Protein AF-A0A9D6M276-F1 (afdb_monomer)

pLDDT: mean 95.75, std 3.29, range [82.56, 98.62]

Foldseek 3Di:
DDDDPQADQFDWDWDDPQAPDIDTDRVLRCVRHRHHLDLVNQLSSLVVCLVPDDGDADPVDGNNRSSVVSSVVSSVVSVVVD

Sequence (82 aa):
ADFRAGRVNELRVAVGAAVATPQRFSDIENIARGEKLSDALIQKIAEKYAARIEPLDDKLESAWYRREIVRVLVKRALHAAA

Secondary structure (DSSP, 8-state):
-EEETTEEEE----B-SSSSS-B--HHHHGGGTTS---HHHHHHHHHHHHHH------SSS-HHHHHHHHHHHHHHHHHHH-

Radius of gyration: 13.08 Å; Cα contacts (8 Å, |Δi|>4): 112; chains: 1; bounding box: 35×21×32 Å

Mean predicted aligned error: 2.62 Å

Nearest PDB structures (foldseek):
  1ffv-assembly1_F  TM=9.105E-01  e=5.281E-04  Hydrogenophaga pseudoflava
  7dqx-assembly1_B  TM=9.040E-01  e=1.072E-03  Paenarthrobacter nicotinovorans
  1ffu-assembly1_F  TM=9.076E-01  e=1.683E-03  Hydrogenophaga pseudoflava
  1zxi-assembly1_F  TM=8.812E-01  e=2.477E-03  Afipia carboxidovorans OM5
  1n60-assembly1_C  TM=8.819E-01  e=2.818E-03  Afipia carboxidovorans OM5

Structure (mmCIF, N/CA/C/O backbone):
data_AF-A0A9D6M276-F1
#
_entry.id   AF-A0A9D6M276-F1
#
loop_
_atom_site.group_PDB
_atom_site.id
_atom_site.type_symbol
_atom_site.label_atom_id
_atom_site.label_alt_id
_atom_site.label_comp_id
_atom_site.label_asym_id
_atom_site.label_entity_id
_atom_site.label_seq_id
_atom_site.pdbx_PDB_ins_code
_atom_site.Cartn_x
_atom_site.Cartn_y
_atom_site.Cartn_z
_atom_site.occupancy
_atom_site.B_iso_or_equiv
_atom_site.auth_seq_id
_atom_site.auth_comp_id
_atom_site.auth_asym_id
_atom_site.auth_atom_id
_atom_site.pdbx_PDB_model_num
ATOM 1 N N . ALA A 1 1 ? -10.149 3.466 1.632 1.00 83.31 1 ALA A N 1
ATOM 2 C CA . ALA A 1 1 ? -10.389 2.460 2.683 1.00 83.31 1 ALA A CA 1
ATOM 3 C C . ALA A 1 1 ? -11.769 2.719 3.273 1.00 83.31 1 ALA A C 1
ATOM 5 O O . ALA A 1 1 ? -12.230 3.850 3.184 1.00 83.31 1 ALA A O 1
ATOM 6 N N . ASP A 1 2 ? -12.428 1.692 3.798 1.00 93.94 2 ASP A N 1
ATOM 7 C CA . ASP A 1 2 ? -13.681 1.814 4.545 1.00 93.94 2 ASP A CA 1
ATOM 8 C C . ASP A 1 2 ? -13.397 1.645 6.039 1.00 93.94 2 ASP A C 1
ATOM 10 O O . ASP A 1 2 ? -12.689 0.712 6.437 1.00 93.94 2 ASP A O 1
ATOM 14 N N . PHE A 1 3 ? -13.959 2.529 6.860 1.00 94.25 3 PHE A N 1
ATOM 15 C CA . PHE A 1 3 ? -13.736 2.570 8.302 1.00 94.25 3 PHE A CA 1
ATOM 16 C C . PHE A 1 3 ? -15.059 2.529 9.059 1.00 94.25 3 PHE A C 1
ATOM 18 O O . PHE A 1 3 ? -16.003 3.248 8.742 1.00 94.25 3 PHE A O 1
ATOM 25 N N . ARG A 1 4 ? -15.111 1.727 10.124 1.00 93.88 4 ARG A N 1
ATOM 26 C CA . ARG A 1 4 ? -16.249 1.645 11.045 1.00 93.88 4 ARG A CA 1
ATOM 27 C C . ARG A 1 4 ? -15.759 1.781 12.476 1.00 93.88 4 ARG A C 1
ATOM 29 O O . ARG A 1 4 ? -14.869 1.049 12.898 1.00 93.88 4 ARG A O 1
ATOM 36 N N . ALA A 1 5 ? -16.331 2.732 13.216 1.00 92.75 5 ALA A N 1
ATOM 37 C CA . ALA A 1 5 ? -15.950 3.031 14.601 1.00 92.75 5 ALA A CA 1
ATOM 38 C C . ALA A 1 5 ? -14.424 3.221 14.793 1.00 92.75 5 ALA A C 1
ATOM 40 O O . ALA A 1 5 ? -13.834 2.729 15.755 1.00 92.75 5 ALA A O 1
ATOM 41 N N . GLY A 1 6 ? -13.772 3.898 13.839 1.00 91.75 6 GLY A N 1
ATOM 42 C CA . GLY A 1 6 ? -12.326 4.155 13.862 1.00 91.75 6 GLY A CA 1
ATOM 43 C C . GLY A 1 6 ? -11.444 2.927 13.604 1.00 91.75 6 GLY A C 1
ATOM 44 O O . GLY A 1 6 ? -10.246 2.976 13.871 1.00 91.75 6 GLY A O 1
ATOM 45 N N . ARG A 1 7 ? -12.017 1.821 13.120 1.00 95.94 7 ARG A N 1
ATOM 46 C CA . ARG A 1 7 ? -11.308 0.600 12.714 1.00 95.94 7 ARG A CA 1
ATOM 47 C C . ARG A 1 7 ? -11.514 0.349 11.229 1.00 95.94 7 ARG A C 1
ATOM 49 O O . ARG A 1 7 ? -12.549 0.713 10.676 1.00 95.94 7 ARG A O 1
ATOM 56 N N . VAL A 1 8 ? -10.553 -0.292 10.583 1.00 97.31 8 VAL A N 1
ATOM 57 C CA . VAL A 1 8 ? -10.639 -0.627 9.159 1.00 97.31 8 VAL A CA 1
ATOM 58 C C . VAL A 1 8 ? -11.661 -1.745 8.960 1.00 97.31 8 VAL A C 1
ATOM 60 O O . VAL A 1 8 ? -11.480 -2.857 9.453 1.00 97.31 8 VAL A O 1
ATOM 63 N N . ASN A 1 9 ? -12.725 -1.471 8.211 1.00 97.19 9 ASN A N 1
ATOM 64 C CA . ASN A 1 9 ? -13.644 -2.502 7.733 1.00 97.19 9 ASN A CA 1
ATOM 65 C C . ASN A 1 9 ? -13.111 -3.136 6.441 1.00 97.19 9 ASN A C 1
ATOM 67 O O . ASN A 1 9 ? -13.084 -4.359 6.307 1.00 97.19 9 ASN A O 1
ATOM 71 N N . GLU A 1 10 ? -12.608 -2.309 5.522 1.00 96.88 10 GLU A N 1
ATOM 72 C CA . GLU A 1 10 ? -12.002 -2.772 4.277 1.00 96.88 10 GLU A CA 1
ATOM 73 C C . GLU A 1 10 ? -10.824 -1.886 3.853 1.00 96.88 10 GLU A C 1
ATOM 75 O O . GLU A 1 10 ? -10.916 -0.658 3.813 1.00 96.88 10 GLU A O 1
ATOM 80 N N . LEU A 1 11 ? -9.711 -2.515 3.475 1.00 97.62 11 LEU A N 1
ATOM 81 C CA . LEU A 1 11 ? -8.551 -1.846 2.897 1.00 97.62 11 LEU A CA 1
ATOM 82 C C . LEU A 1 11 ? -8.293 -2.396 1.495 1.00 97.62 11 LEU A C 1
ATOM 84 O O . LEU A 1 11 ? -8.336 -3.604 1.284 1.00 97.62 11 LEU A O 1
ATOM 88 N N . ARG A 1 12 ? -8.015 -1.502 0.544 1.00 97.88 12 ARG A N 1
ATOM 89 C CA . ARG A 1 12 ? -7.591 -1.851 -0.814 1.00 97.88 12 ARG A CA 1
ATOM 90 C C . ARG A 1 12 ? -6.401 -0.981 -1.188 1.00 97.88 12 ARG A C 1
ATOM 92 O O . ARG A 1 12 ? -6.501 0.241 -1.091 1.00 97.88 12 ARG A O 1
ATOM 99 N N . VAL A 1 13 ? -5.302 -1.601 -1.594 1.00 97.69 13 VAL A N 1
ATOM 100 C CA . VAL A 1 13 ? -4.070 -0.933 -2.017 1.00 97.69 13 VAL A CA 1
ATOM 101 C C . VAL A 1 13 ? -3.670 -1.519 -3.364 1.00 97.69 13 VAL A C 1
ATOM 103 O O . VAL A 1 13 ? -3.488 -2.723 -3.509 1.00 97.69 13 VAL A O 1
ATOM 106 N N . ALA A 1 14 ? -3.548 -0.661 -4.368 1.00 96.94 14 ALA A N 1
ATOM 107 C CA . ALA A 1 14 ? -3.092 -1.047 -5.695 1.00 96.94 14 ALA A CA 1
ATOM 108 C C . ALA A 1 14 ? -1.802 -0.298 -6.014 1.00 96.94 14 AL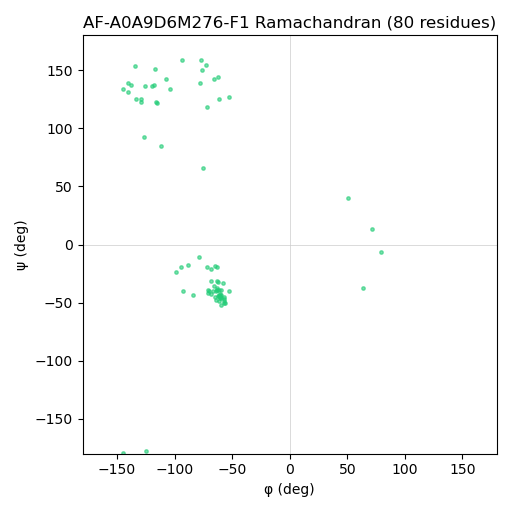A A C 1
ATOM 110 O O . ALA A 1 14 ? -1.695 0.901 -5.751 1.00 96.94 14 ALA A O 1
ATOM 111 N N . VAL A 1 15 ? -0.834 -1.004 -6.590 1.00 97.19 15 VAL A N 1
ATOM 112 C CA . VAL A 1 15 ? 0.426 -0.424 -7.054 1.00 97.19 15 VAL A CA 1
ATOM 113 C C . VAL A 1 15 ? 0.500 -0.585 -8.566 1.00 97.19 15 VAL A C 1
ATOM 115 O O . VAL A 1 15 ? 0.425 -1.699 -9.078 1.00 97.19 15 VAL A O 1
ATOM 118 N N . GLY A 1 16 ? 0.644 0.534 -9.274 1.00 94.31 16 GLY A N 1
ATOM 119 C CA . GLY A 1 16 ? 0.879 0.595 -10.718 1.00 94.31 16 GLY A CA 1
ATOM 120 C C . GLY A 1 16 ? 2.139 1.401 -11.039 1.00 94.31 16 GLY A C 1
ATOM 121 O O . GLY A 1 16 ? 2.822 1.859 -10.125 1.00 94.31 16 GLY A O 1
ATOM 122 N N . ALA A 1 17 ? 2.434 1.571 -12.332 1.00 91.25 17 ALA A N 1
ATOM 123 C CA . ALA A 1 17 ? 3.596 2.281 -12.897 1.00 91.25 17 ALA A CA 1
ATOM 124 C C . ALA A 1 17 ? 4.982 1.675 -12.586 1.00 91.25 17 ALA A C 1
ATOM 126 O O . ALA A 1 17 ? 5.830 1.630 -13.466 1.00 91.25 17 ALA A O 1
ATOM 127 N N . ALA A 1 18 ? 5.204 1.146 -11.382 1.00 90.75 18 ALA A N 1
ATOM 128 C CA . ALA A 1 18 ? 6.435 0.447 -11.004 1.00 90.75 18 ALA A CA 1
ATOM 129 C C . ALA A 1 18 ? 6.501 -1.008 -11.514 1.00 90.75 18 ALA A C 1
ATOM 131 O O . ALA A 1 18 ? 7.540 -1.654 -11.407 1.00 90.75 18 ALA A O 1
ATOM 132 N N . VAL A 1 19 ? 5.387 -1.532 -12.028 1.00 91.94 19 VAL A N 1
ATOM 133 C CA . VAL A 1 19 ? 5.149 -2.943 -12.367 1.00 91.94 19 VAL A CA 1
ATOM 134 C C . VAL A 1 19 ? 4.499 -3.061 -13.746 1.00 91.94 19 VAL A C 1
ATOM 136 O O . VAL A 1 19 ? 3.773 -2.157 -14.158 1.00 91.94 19 VAL A O 1
ATOM 139 N N . ALA A 1 20 ? 4.703 -4.191 -14.434 1.00 91.56 20 ALA A N 1
ATOM 140 C CA . ALA A 1 20 ? 4.125 -4.447 -15.763 1.00 91.56 20 ALA A CA 1
ATOM 141 C C . ALA A 1 20 ? 2.586 -4.483 -15.765 1.00 91.56 20 ALA A C 1
ATOM 143 O O . ALA A 1 20 ? 1.936 -4.126 -16.744 1.00 91.56 20 ALA A O 1
ATOM 144 N N . THR A 1 21 ? 1.988 -4.939 -14.666 1.00 93.62 21 THR A N 1
ATOM 145 C CA . THR A 1 21 ? 0.537 -5.024 -14.470 1.00 93.62 21 THR A CA 1
ATOM 146 C C . THR A 1 21 ? 0.221 -4.555 -13.057 1.00 93.62 21 THR A C 1
ATOM 148 O O . THR A 1 21 ? 0.956 -4.948 -12.151 1.00 93.62 21 THR A O 1
ATOM 151 N N . PRO A 1 22 ? -0.830 -3.739 -12.830 1.00 96.12 22 PRO A N 1
ATOM 152 C CA . PRO A 1 22 ? -1.183 -3.290 -11.489 1.00 96.12 22 PRO A CA 1
ATOM 153 C C . PRO A 1 22 ? -1.336 -4.462 -10.515 1.00 96.12 22 PRO A C 1
ATOM 155 O O . PRO A 1 22 ? -2.082 -5.404 -10.781 1.00 96.12 22 PRO A O 1
ATOM 158 N N . GLN A 1 23 ? -0.631 -4.398 -9.388 1.00 96.75 23 GLN A N 1
ATOM 159 C CA . GLN A 1 23 ? -0.613 -5.464 -8.388 1.00 96.75 23 GLN A CA 1
ATOM 160 C C . GLN A 1 23 ? -1.396 -5.055 -7.142 1.00 96.75 23 GLN A C 1
ATOM 162 O O . GLN A 1 23 ? -1.353 -3.903 -6.699 1.00 96.75 23 GLN A O 1
ATOM 167 N N . ARG A 1 24 ? -2.100 -6.033 -6.569 1.00 97.00 24 ARG A N 1
ATOM 168 C CA . ARG A 1 24 ? -2.864 -5.927 -5.326 1.00 97.00 24 ARG A CA 1
ATOM 169 C C . ARG A 1 24 ? -2.690 -7.210 -4.522 1.00 97.00 24 ARG A C 1
ATOM 171 O O . ARG A 1 24 ? -2.747 -8.300 -5.087 1.00 97.00 24 ARG A O 1
ATOM 178 N N . PHE A 1 25 ? -2.538 -7.084 -3.206 1.00 97.94 25 PHE A N 1
ATOM 179 C CA . PHE A 1 25 ? -2.288 -8.221 -2.320 1.00 97.94 25 PHE A CA 1
ATOM 180 C C . PHE A 1 25 ? -3.307 -8.262 -1.178 1.00 97.94 25 PHE A C 1
ATOM 182 O O . PHE A 1 25 ? -3.123 -7.648 -0.125 1.00 97.94 25 PHE A O 1
ATOM 189 N N . SER A 1 26 ? -4.401 -8.996 -1.384 1.00 97.62 26 SER A N 1
ATOM 190 C CA . SER A 1 26 ? -5.523 -9.059 -0.438 1.00 97.62 26 SER A CA 1
ATOM 191 C C . SER A 1 26 ? -5.155 -9.655 0.921 1.00 97.62 26 SER A C 1
ATOM 193 O O . SER A 1 26 ? -5.714 -9.268 1.942 1.00 97.62 26 SER A O 1
ATOM 195 N N . ASP A 1 27 ? -4.205 -10.586 0.966 1.00 97.69 27 ASP A N 1
ATOM 196 C CA . ASP A 1 27 ? -3.679 -11.144 2.214 1.00 97.69 27 ASP A CA 1
ATOM 197 C C . ASP A 1 27 ? -2.916 -10.098 3.039 1.00 97.69 27 ASP A C 1
ATOM 199 O O . ASP A 1 27 ? -3.032 -10.090 4.263 1.00 97.69 27 ASP A O 1
ATOM 203 N N . ILE A 1 28 ? -2.200 -9.175 2.383 1.00 98.38 28 ILE A N 1
ATOM 204 C CA . ILE A 1 28 ? -1.534 -8.059 3.062 1.00 98.38 28 ILE A CA 1
ATOM 205 C C . ILE A 1 28 ? -2.579 -7.055 3.555 1.00 98.38 28 ILE A C 1
ATOM 207 O O . ILE A 1 28 ? -2.480 -6.582 4.677 1.00 98.38 28 ILE A O 1
ATOM 211 N N . GLU A 1 29 ? -3.599 -6.745 2.759 1.00 97.94 29 GLU A N 1
ATOM 212 C CA . GLU A 1 29 ? -4.671 -5.818 3.154 1.00 97.94 29 GLU A CA 1
ATOM 213 C C . GLU A 1 29 ? -5.487 -6.327 4.346 1.00 97.94 29 GLU A C 1
ATOM 215 O O . GLU A 1 29 ? -5.847 -5.556 5.238 1.00 97.94 29 GLU A O 1
ATOM 220 N N . ASN A 1 30 ? -5.756 -7.634 4.387 1.00 97.94 30 ASN A N 1
ATOM 221 C CA . ASN A 1 30 ? -6.552 -8.258 5.440 1.00 97.94 30 ASN A CA 1
ATOM 222 C C . ASN A 1 30 ? -5.916 -8.141 6.830 1.00 97.94 30 ASN A C 1
ATOM 224 O O . ASN A 1 30 ? -6.648 -8.228 7.812 1.00 97.94 30 ASN A O 1
ATOM 228 N N . ILE A 1 31 ? -4.607 -7.871 6.938 1.00 97.50 31 ILE A N 1
ATOM 229 C CA . ILE A 1 31 ? -3.962 -7.635 8.241 1.00 97.50 31 ILE A CA 1
ATOM 230 C C . ILE A 1 31 ? -4.479 -6.371 8.934 1.00 97.50 31 ILE A C 1
ATOM 232 O O . ILE A 1 31 ? -4.271 -6.218 10.132 1.00 97.50 31 ILE A O 1
ATOM 236 N N . ALA A 1 32 ? -5.112 -5.462 8.187 1.00 97.31 32 ALA A N 1
ATOM 237 C CA . ALA A 1 32 ? -5.697 -4.252 8.741 1.00 97.31 32 ALA A CA 1
ATOM 238 C C . ALA A 1 32 ? -7.140 -4.443 9.216 1.00 97.31 32 ALA A C 1
ATOM 240 O O . ALA A 1 32 ? -7.634 -3.615 9.970 1.00 97.31 32 ALA A O 1
ATOM 241 N N . ARG A 1 33 ? -7.840 -5.499 8.785 1.00 97.19 33 ARG A N 1
ATOM 242 C CA . ARG A 1 33 ? -9.273 -5.662 9.057 1.00 97.19 33 ARG A CA 1
ATOM 243 C C . ARG A 1 33 ? -9.538 -5.754 10.563 1.00 97.19 33 ARG A C 1
ATOM 245 O O . ARG A 1 33 ? -8.985 -6.609 11.240 1.00 97.19 33 ARG A O 1
ATOM 252 N N . GLY A 1 34 ? -10.420 -4.895 11.068 1.00 97.25 34 GLY A N 1
ATOM 253 C CA . GLY A 1 34 ? -10.755 -4.793 12.491 1.00 97.25 34 GLY A CA 1
ATOM 254 C C . GLY A 1 34 ? -9.736 -4.011 13.329 1.00 97.25 34 GLY A C 1
ATOM 255 O O . GLY A 1 34 ? -10.012 -3.709 14.493 1.00 97.25 34 GLY A O 1
ATOM 256 N N . GLU A 1 35 ? -8.604 -3.616 12.751 1.00 96.88 35 GLU A N 1
ATOM 257 C CA . GLU A 1 35 ? -7.551 -2.871 13.434 1.00 96.88 35 GLU A CA 1
ATOM 258 C C . GLU A 1 35 ? -7.701 -1.361 13.249 1.00 96.88 35 GLU A C 1
ATOM 260 O O . GLU A 1 35 ? -8.341 -0.873 12.312 1.00 96.88 35 GLU A O 1
ATOM 265 N N . LYS A 1 36 ? -7.085 -0.596 14.154 1.00 96.00 36 LYS A N 1
ATOM 266 C CA . LYS A 1 36 ? -6.830 0.828 13.910 1.00 96.00 36 LYS A CA 1
ATOM 267 C C . LYS A 1 36 ? -5.633 0.956 12.976 1.00 96.00 36 LYS A C 1
ATOM 269 O O . LYS A 1 36 ? -4.635 0.261 13.155 1.00 96.00 36 LYS A O 1
ATOM 274 N N . LEU A 1 37 ? -5.716 1.884 12.029 1.00 95.81 37 LEU A N 1
ATOM 275 C CA . LEU A 1 37 ? -4.671 2.160 11.043 1.00 95.81 37 LEU A CA 1
ATOM 276 C C . LEU A 1 37 ? -3.507 2.945 11.692 1.00 95.81 37 LEU A C 1
ATOM 278 O O . LEU A 1 37 ? -3.287 4.115 11.419 1.00 95.81 37 LEU A O 1
ATOM 282 N N . SER A 1 38 ? -2.806 2.303 12.630 1.00 97.19 38 SER A N 1
ATOM 283 C CA . SER A 1 38 ? -1.692 2.885 13.386 1.00 97.19 38 SER A CA 1
ATOM 284 C C . SER A 1 38 ? -0.407 2.953 12.563 1.00 97.19 38 SER A C 1
ATOM 286 O O . SER A 1 38 ? -0.209 2.155 11.648 1.00 97.19 38 SER A O 1
ATOM 288 N N . ASP A 1 39 ? 0.522 3.828 12.946 1.00 97.69 39 ASP A N 1
ATOM 289 C CA . ASP A 1 39 ? 1.822 3.978 12.277 1.00 97.69 39 ASP A CA 1
ATOM 290 C C . ASP A 1 39 ? 2.589 2.655 12.139 1.00 97.69 39 ASP A C 1
ATOM 292 O O . ASP A 1 39 ? 3.1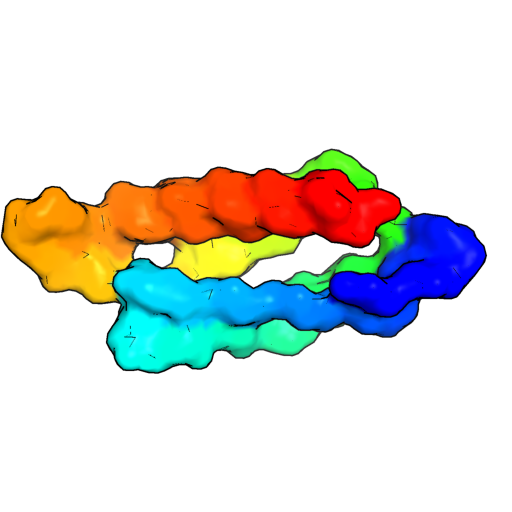72 2.372 11.091 1.00 97.69 39 ASP A O 1
ATOM 296 N N . ALA A 1 40 ? 2.550 1.807 13.171 1.00 9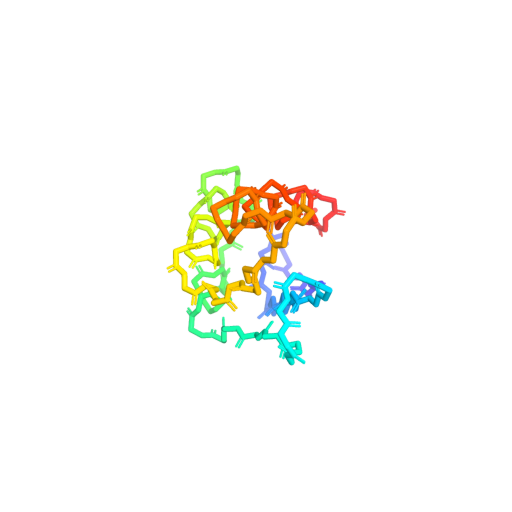7.94 40 ALA A N 1
ATOM 297 C CA . ALA A 1 40 ? 3.188 0.492 13.149 1.00 97.94 40 ALA A CA 1
ATOM 298 C C . ALA A 1 40 ? 2.522 -0.456 12.136 1.00 97.94 40 ALA A C 1
ATOM 300 O O . ALA A 1 40 ? 3.206 -1.188 11.415 1.00 97.94 40 ALA A O 1
ATOM 301 N N . LEU A 1 41 ? 1.189 -0.428 12.047 1.00 97.94 41 LEU A N 1
ATOM 302 C CA . LEU A 1 41 ? 0.444 -1.223 11.075 1.00 97.94 41 LEU A CA 1
ATOM 303 C C . LEU A 1 41 ? 0.688 -0.722 9.646 1.00 97.94 41 LEU A C 1
ATOM 305 O O . LEU A 1 41 ? 0.928 -1.531 8.752 1.00 97.94 41 LEU A O 1
ATOM 309 N N . ILE A 1 42 ? 0.697 0.597 9.442 1.00 98.44 42 ILE A N 1
ATOM 310 C CA . ILE A 1 42 ? 1.031 1.235 8.163 1.00 98.44 42 ILE A CA 1
ATOM 311 C C . ILE A 1 42 ? 2.417 0.798 7.699 1.00 98.44 42 ILE A C 1
ATOM 313 O O . ILE A 1 42 ? 2.575 0.345 6.564 1.00 98.44 42 ILE A O 1
ATOM 317 N N . GLN A 1 43 ? 3.411 0.905 8.583 1.00 98.50 43 GLN A N 1
ATOM 318 C CA . GLN A 1 43 ? 4.786 0.508 8.297 1.00 98.50 43 GLN A CA 1
ATOM 319 C C . GLN A 1 43 ? 4.852 -0.966 7.876 1.00 98.50 43 GLN A C 1
ATOM 321 O O . GLN A 1 43 ? 5.420 -1.284 6.832 1.00 98.50 43 GLN A O 1
ATOM 326 N N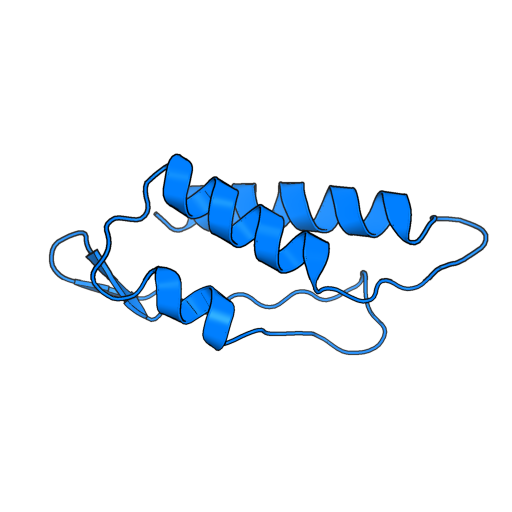 . LYS A 1 44 ? 4.186 -1.854 8.623 1.00 98.50 44 LYS A N 1
ATOM 327 C CA . LYS A 1 44 ? 4.118 -3.290 8.319 1.00 98.50 44 LYS A CA 1
ATOM 328 C C . LYS A 1 44 ? 3.468 -3.581 6.963 1.00 98.50 44 LYS A C 1
ATOM 330 O O . LYS A 1 44 ? 3.945 -4.449 6.232 1.00 98.50 44 LYS A O 1
ATOM 335 N N . ILE A 1 45 ? 2.378 -2.891 6.615 1.00 98.44 45 ILE A N 1
ATOM 336 C CA . ILE A 1 45 ? 1.712 -3.050 5.311 1.00 98.44 45 ILE A CA 1
ATOM 337 C C . ILE A 1 45 ? 2.650 -2.597 4.189 1.00 98.44 45 ILE A C 1
ATOM 339 O O . ILE A 1 45 ? 2.843 -3.331 3.221 1.00 98.44 45 ILE A O 1
ATOM 343 N N . ALA A 1 46 ? 3.266 -1.423 4.334 1.00 98.56 46 ALA A N 1
ATOM 344 C CA . ALA A 1 46 ? 4.188 -0.869 3.349 1.00 98.56 46 ALA A CA 1
ATOM 345 C C . ALA A 1 46 ? 5.397 -1.783 3.094 1.00 98.56 46 ALA A C 1
ATOM 347 O O . ALA A 1 46 ? 5.757 -2.027 1.942 1.00 98.56 46 ALA A O 1
ATOM 348 N N . GLU A 1 47 ? 5.991 -2.336 4.152 1.00 98.56 47 GLU A N 1
ATOM 349 C CA . GLU A 1 47 ? 7.087 -3.305 4.053 1.00 98.56 47 GLU A CA 1
ATOM 350 C C . GLU A 1 47 ? 6.664 -4.582 3.331 1.00 98.56 47 GLU A C 1
ATOM 352 O O . GLU A 1 47 ? 7.380 -5.045 2.445 1.00 98.56 47 GLU A O 1
ATOM 357 N N . LYS A 1 48 ? 5.484 -5.129 3.648 1.00 98.62 48 LYS A N 1
ATOM 358 C CA . LYS A 1 48 ? 4.961 -6.320 2.966 1.00 98.62 48 LYS A CA 1
ATOM 359 C C . LYS A 1 48 ? 4.692 -6.068 1.481 1.00 98.62 48 LYS A C 1
ATOM 361 O O . LYS A 1 48 ? 5.006 -6.933 0.668 1.00 98.62 48 LYS A O 1
ATOM 366 N N . TYR A 1 49 ? 4.155 -4.899 1.120 1.00 98.31 49 TYR A N 1
ATOM 367 C CA . TYR A 1 49 ? 3.977 -4.511 -0.283 1.00 98.31 49 TYR A CA 1
ATOM 368 C C . TYR A 1 49 ? 5.324 -4.426 -1.005 1.00 98.31 49 TYR A C 1
ATOM 370 O O . TYR A 1 49 ? 5.489 -5.030 -2.060 1.00 98.31 49 TYR A O 1
ATOM 378 N N . ALA A 1 50 ? 6.308 -3.743 -0.418 1.00 98.06 50 ALA A N 1
ATOM 379 C CA . ALA A 1 50 ? 7.642 -3.623 -1.002 1.00 98.06 50 ALA A CA 1
ATOM 380 C C . ALA A 1 50 ? 8.366 -4.977 -1.117 1.00 98.06 50 ALA A C 1
ATOM 382 O O . ALA A 1 50 ? 9.060 -5.229 -2.096 1.00 98.06 50 ALA A O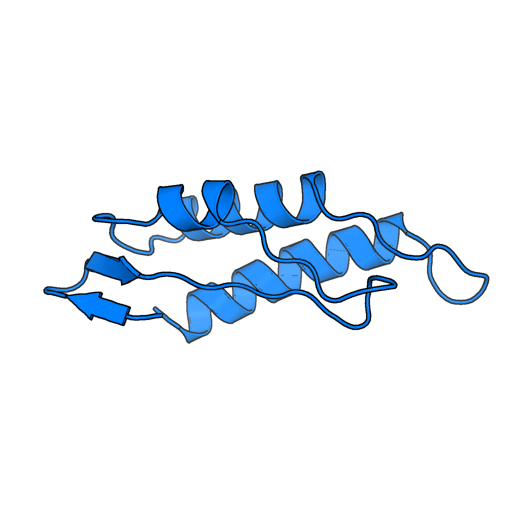 1
ATOM 383 N N . ALA A 1 51 ? 8.201 -5.872 -0.145 1.00 97.69 51 ALA A N 1
ATOM 384 C CA . ALA A 1 51 ? 8.821 -7.194 -0.187 1.00 97.69 51 ALA A CA 1
ATOM 385 C C . ALA A 1 51 ? 8.230 -8.093 -1.283 1.00 97.69 51 ALA A C 1
ATOM 387 O O . ALA A 1 51 ? 8.942 -8.937 -1.820 1.00 97.69 51 ALA A O 1
ATOM 388 N N . ARG A 1 52 ? 6.939 -7.929 -1.598 1.00 97.50 52 ARG A N 1
ATOM 389 C CA . ARG A 1 52 ? 6.216 -8.816 -2.516 1.00 97.50 52 ARG A CA 1
ATOM 390 C C . ARG A 1 52 ? 6.094 -8.289 -3.941 1.00 97.50 52 ARG A C 1
ATOM 392 O O . ARG A 1 52 ? 5.888 -9.081 -4.852 1.00 97.50 52 ARG A O 1
ATOM 399 N N . ILE A 1 53 ? 6.179 -6.977 -4.133 1.00 95.88 53 ILE A N 1
ATOM 400 C CA . ILE A 1 53 ? 6.103 -6.382 -5.464 1.00 95.88 53 ILE A CA 1
ATOM 401 C C . ILE A 1 53 ? 7.272 -6.874 -6.332 1.00 95.88 53 ILE A C 1
ATOM 403 O O . ILE A 1 53 ? 8.398 -7.036 -5.848 1.00 95.88 53 ILE A O 1
ATOM 407 N N . GLU A 1 54 ? 6.998 -7.058 -7.621 1.00 93.69 54 GLU A N 1
ATOM 408 C CA . GLU A 1 54 ? 7.971 -7.417 -8.659 1.00 93.69 54 GLU A CA 1
ATOM 409 C C . GLU A 1 54 ? 8.148 -6.233 -9.623 1.00 93.69 54 GLU A C 1
ATOM 411 O O . GLU A 1 54 ? 7.434 -6.148 -10.628 1.00 93.69 54 GLU A O 1
ATOM 416 N N . PRO A 1 55 ? 9.025 -5.259 -9.308 1.00 94.06 55 PRO A N 1
ATOM 417 C CA . PRO A 1 55 ? 9.169 -4.073 -10.130 1.00 94.06 55 PRO A CA 1
ATOM 418 C C . PRO A 1 55 ? 9.874 -4.377 -11.445 1.00 94.06 55 PRO A C 1
ATOM 420 O O . PRO A 1 55 ? 10.707 -5.278 -11.532 1.00 94.06 55 PRO A O 1
ATOM 423 N N . LEU A 1 56 ? 9.586 -3.549 -12.442 1.00 93.19 56 LEU A N 1
ATOM 424 C CA . LEU A 1 56 ? 10.350 -3.513 -13.681 1.00 93.19 56 LEU A CA 1
ATOM 425 C C . LEU A 1 56 ? 11.784 -3.032 -13.404 1.00 93.19 56 LEU A C 1
ATOM 427 O O . LEU A 1 56 ? 11.976 -2.109 -12.611 1.00 93.19 56 LEU A O 1
ATOM 431 N N . ASP A 1 57 ? 12.764 -3.606 -14.097 1.00 93.12 57 ASP A N 1
ATOM 432 C CA . ASP A 1 57 ? 14.173 -3.203 -14.042 1.00 93.12 57 ASP A CA 1
ATOM 433 C C . ASP A 1 57 ? 14.587 -2.668 -15.416 1.00 93.12 57 ASP A C 1
ATOM 435 O O . ASP A 1 57 ? 14.432 -3.367 -16.421 1.00 93.12 57 ASP A O 1
ATOM 439 N N . ASP A 1 58 ? 15.058 -1.424 -15.490 1.00 89.31 58 ASP A N 1
ATOM 440 C CA . ASP A 1 58 ? 15.476 -0.817 -16.753 1.00 89.31 58 ASP A CA 1
ATOM 441 C C . ASP A 1 58 ? 16.679 0.127 -16.591 1.00 89.31 58 ASP A C 1
ATOM 443 O O . ASP A 1 58 ? 17.253 0.287 -15.516 1.00 89.31 58 ASP A O 1
ATOM 447 N N . LYS A 1 59 ? 17.117 0.725 -17.705 1.00 90.50 59 LYS A N 1
ATOM 448 C CA . LYS A 1 59 ? 18.307 1.591 -17.741 1.00 90.50 59 LYS A CA 1
ATOM 449 C C . LYS A 1 59 ? 18.131 2.909 -16.981 1.00 90.50 59 LYS A C 1
ATOM 451 O O . LYS A 1 59 ? 19.132 3.554 -16.685 1.00 90.50 59 LYS A O 1
ATOM 456 N N . LEU A 1 60 ? 16.893 3.342 -16.756 1.00 87.31 60 LEU A N 1
ATOM 457 C CA . LEU A 1 60 ? 16.574 4.609 -16.105 1.00 87.31 60 LEU A CA 1
ATOM 458 C C . LEU A 1 60 ? 16.395 4.408 -14.602 1.00 87.31 60 LEU A C 1
ATOM 460 O O . LEU A 1 60 ? 16.846 5.236 -13.814 1.00 87.31 60 LEU A O 1
ATOM 464 N N . GLU A 1 61 ? 15.756 3.308 -14.206 1.00 89.12 61 GLU A N 1
ATOM 465 C CA . GLU A 1 61 ? 15.426 3.024 -12.817 1.00 89.12 61 GLU A CA 1
ATOM 466 C C . GLU A 1 61 ? 15.622 1.546 -12.486 1.00 89.12 61 GLU A C 1
ATOM 468 O O . GLU A 1 61 ? 15.100 0.655 -13.159 1.00 89.12 61 GLU A O 1
ATOM 473 N N . SER A 1 62 ? 16.318 1.293 -11.377 1.00 95.06 62 SER A N 1
ATOM 474 C CA . SER A 1 62 ? 16.501 -0.066 -10.885 1.00 95.06 62 SER A CA 1
ATOM 475 C C . SER A 1 62 ? 15.239 -0.603 -10.210 1.00 95.06 62 SER A C 1
ATOM 477 O O . SER A 1 62 ? 14.499 0.130 -9.538 1.00 95.06 62 SER A O 1
ATOM 479 N N . ALA A 1 63 ? 15.043 -1.919 -10.280 1.00 95.88 63 ALA A N 1
ATOM 480 C CA . ALA A 1 63 ? 13.984 -2.596 -9.535 1.00 95.88 63 ALA A CA 1
ATOM 481 C C . ALA A 1 63 ? 14.099 -2.357 -8.020 1.00 95.88 63 ALA A C 1
ATOM 483 O O . ALA A 1 63 ? 13.087 -2.247 -7.323 1.00 95.88 63 ALA A O 1
ATOM 484 N N . TRP A 1 64 ? 15.327 -2.224 -7.501 1.00 95.31 64 TRP A N 1
ATOM 485 C CA . TRP A 1 64 ? 15.560 -1.830 -6.112 1.00 95.31 64 TRP A CA 1
ATOM 486 C C . TRP A 1 64 ? 14.955 -0.453 -5.819 1.00 95.31 64 TRP A C 1
ATOM 488 O O . TRP A 1 64 ? 14.146 -0.337 -4.903 1.00 95.31 64 TRP A O 1
ATOM 498 N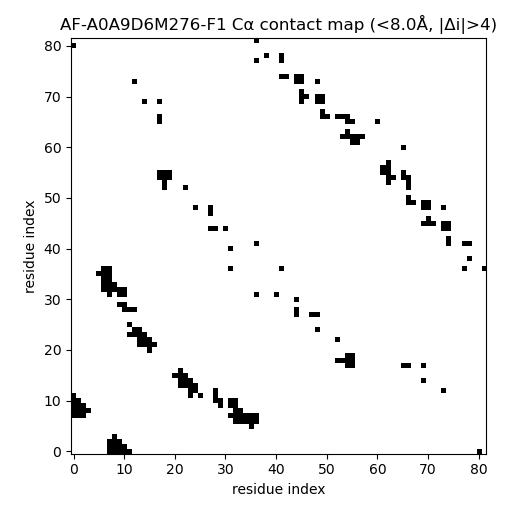 N . TYR A 1 65 ? 15.263 0.565 -6.626 1.00 95.88 65 TYR A N 1
ATOM 499 C CA . TYR A 1 65 ? 14.756 1.921 -6.408 1.00 95.88 65 TYR A CA 1
ATOM 500 C C . TYR A 1 65 ? 13.226 1.963 -6.447 1.00 95.88 65 TYR A C 1
ATOM 502 O O . TYR A 1 65 ? 12.589 2.494 -5.537 1.00 95.88 65 TYR A O 1
ATOM 510 N N . ARG A 1 66 ? 12.615 1.317 -7.446 1.00 96.25 66 ARG A N 1
ATOM 511 C CA . ARG A 1 66 ? 11.152 1.228 -7.550 1.00 96.25 66 ARG A CA 1
ATOM 512 C C . ARG A 1 66 ? 10.525 0.541 -6.340 1.00 96.25 66 ARG A C 1
ATOM 514 O O . ARG A 1 66 ? 9.495 0.999 -5.849 1.00 96.25 66 ARG A O 1
ATOM 521 N N . ARG A 1 67 ? 11.157 -0.507 -5.805 1.00 97.38 67 ARG A N 1
ATOM 522 C CA . ARG A 1 67 ? 10.725 -1.161 -4.560 1.00 97.38 67 ARG A CA 1
ATOM 523 C C . ARG A 1 67 ? 10.750 -0.203 -3.366 1.00 97.38 67 ARG A C 1
ATOM 525 O O . ARG A 1 67 ? 9.790 -0.176 -2.592 1.00 97.38 67 ARG A O 1
ATOM 532 N N . GLU A 1 68 ? 11.813 0.588 -3.222 1.00 97.75 68 GLU A N 1
ATOM 533 C CA . GLU A 1 68 ? 11.910 1.604 -2.166 1.00 97.75 68 GLU A CA 1
ATOM 534 C C . GLU A 1 68 ? 10.787 2.643 -2.292 1.00 97.75 68 GLU A C 1
ATOM 536 O O . GLU A 1 68 ? 10.113 2.962 -1.307 1.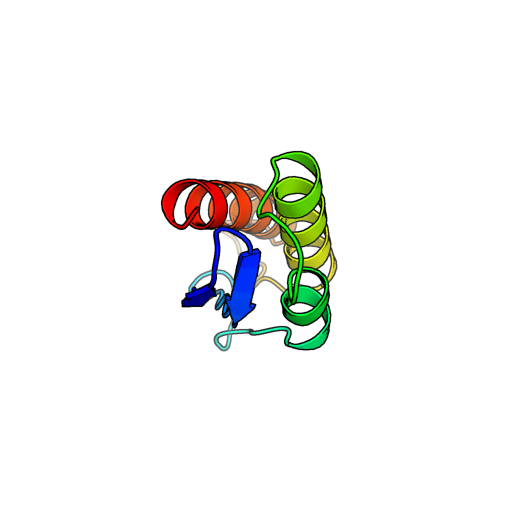00 97.75 68 GLU A O 1
ATOM 541 N N . ILE A 1 69 ? 10.532 3.121 -3.514 1.00 96.94 69 ILE A N 1
ATOM 542 C CA . ILE A 1 69 ? 9.460 4.077 -3.805 1.00 96.94 69 ILE A CA 1
ATOM 543 C C . ILE A 1 69 ? 8.091 3.493 -3.458 1.00 96.94 69 ILE A C 1
ATOM 545 O O . ILE A 1 69 ? 7.303 4.163 -2.790 1.00 96.94 69 ILE A O 1
ATOM 549 N N . VAL A 1 70 ? 7.814 2.237 -3.822 1.00 97.81 70 VAL A N 1
ATOM 550 C CA . VAL A 1 70 ? 6.565 1.555 -3.447 1.00 97.81 70 VAL A CA 1
ATOM 551 C C . VAL A 1 70 ? 6.384 1.537 -1.931 1.00 97.81 70 VAL A C 1
ATOM 553 O O . VAL A 1 70 ? 5.304 1.883 -1.451 1.00 97.81 70 VAL A O 1
ATOM 556 N N . ARG A 1 71 ? 7.430 1.221 -1.154 1.00 98.38 71 ARG A N 1
ATOM 557 C CA . ARG A 1 71 ? 7.348 1.257 0.316 1.00 98.38 71 ARG A CA 1
ATOM 558 C C . ARG A 1 71 ? 6.933 2.636 0.824 1.00 98.38 71 ARG A C 1
ATOM 560 O O . ARG A 1 71 ? 6.028 2.754 1.650 1.00 98.38 71 ARG A O 1
ATOM 567 N N . VAL A 1 72 ? 7.590 3.685 0.332 1.00 98.38 72 VAL A N 1
ATOM 568 C CA . VAL A 1 72 ? 7.335 5.066 0.762 1.00 98.38 72 VAL A CA 1
ATOM 569 C C . VAL A 1 72 ? 5.928 5.511 0.369 1.00 98.38 72 VAL A C 1
ATOM 571 O O . VAL A 1 72 ? 5.218 6.092 1.191 1.00 98.38 72 VAL A O 1
ATOM 574 N N . LEU A 1 73 ? 5.502 5.234 -0.864 1.00 98.31 73 LEU A N 1
ATOM 575 C CA . LEU A 1 73 ? 4.205 5.671 -1.374 1.00 98.31 73 LEU A CA 1
ATOM 576 C C . LEU A 1 73 ? 3.043 4.919 -0.731 1.00 98.31 73 LEU A C 1
ATOM 578 O O . LEU A 1 73 ? 2.056 5.559 -0.383 1.00 98.31 73 LEU A O 1
ATOM 582 N N . VAL A 1 74 ? 3.169 3.611 -0.489 1.00 98.25 74 VAL A N 1
ATOM 583 C CA . VAL A 1 74 ? 2.147 2.854 0.252 1.00 98.25 74 VAL A CA 1
ATOM 584 C C . VAL A 1 74 ? 1.995 3.422 1.661 1.00 98.25 74 VAL A C 1
ATOM 586 O O . VAL A 1 74 ? 0.878 3.703 2.086 1.00 98.25 74 VAL A O 1
ATOM 589 N N . LYS A 1 75 ? 3.105 3.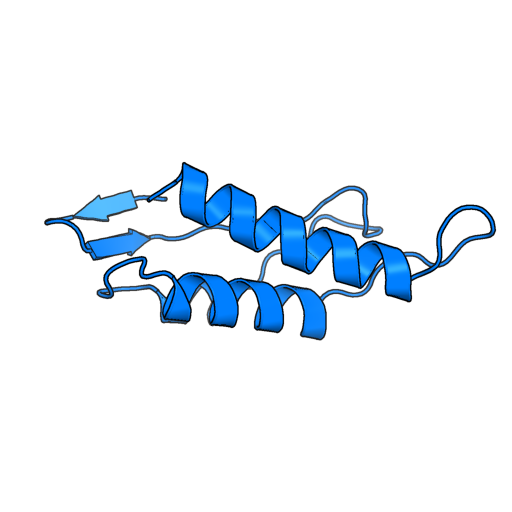682 2.364 1.00 98.38 75 LYS A N 1
ATOM 590 C CA . LYS A 1 75 ? 3.066 4.315 3.689 1.00 98.38 75 LYS A CA 1
ATOM 591 C C . LYS A 1 75 ? 2.346 5.667 3.656 1.00 98.38 75 LYS A C 1
ATOM 593 O O . LYS A 1 75 ? 1.434 5.893 4.446 1.00 98.38 75 LYS A O 1
ATOM 598 N N . ARG A 1 76 ? 2.720 6.553 2.728 1.00 98.38 76 ARG A N 1
ATOM 599 C CA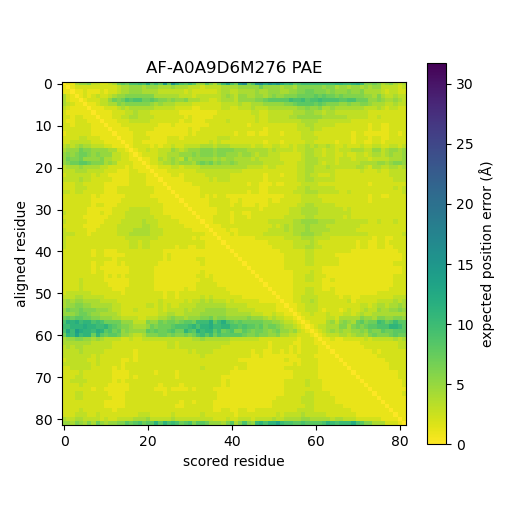 . ARG A 1 76 ? 2.102 7.885 2.582 1.00 98.38 76 ARG A CA 1
ATOM 600 C C . ARG A 1 76 ? 0.614 7.801 2.245 1.00 98.38 76 ARG A C 1
ATOM 602 O O . ARG A 1 76 ? -0.175 8.524 2.841 1.00 98.38 76 ARG A O 1
ATOM 609 N N . ALA A 1 77 ? 0.236 6.912 1.331 1.00 97.94 77 ALA A N 1
ATOM 610 C CA . ALA A 1 77 ? -1.154 6.721 0.933 1.00 97.94 77 ALA A CA 1
ATOM 611 C C . ALA A 1 77 ? -2.018 6.226 2.100 1.00 97.94 77 ALA A C 1
ATOM 613 O O . ALA A 1 77 ? -3.141 6.689 2.266 1.00 97.94 77 ALA A O 1
ATOM 614 N N . LEU A 1 78 ? -1.490 5.324 2.932 1.00 97.50 78 LEU A N 1
ATOM 615 C CA . LEU A 1 78 ? -2.200 4.833 4.112 1.00 97.50 78 LEU A CA 1
ATOM 616 C C . LEU A 1 78 ? -2.335 5.898 5.203 1.00 97.50 78 LEU A C 1
ATOM 618 O O . LEU A 1 78 ? -3.408 6.004 5.784 1.00 97.50 78 LEU A O 1
ATOM 622 N N . HIS A 1 79 ? -1.303 6.714 5.443 1.00 96.75 79 HIS A N 1
ATOM 623 C CA . HIS A 1 79 ? -1.418 7.861 6.352 1.00 96.75 79 HIS A CA 1
ATOM 624 C C . HIS A 1 79 ? -2.455 8.880 5.871 1.00 96.75 79 HIS A C 1
ATOM 626 O O . HIS A 1 79 ? -3.183 9.426 6.685 1.00 96.75 79 HIS A O 1
ATOM 632 N N . ALA A 1 80 ? -2.536 9.128 4.561 1.00 95.81 80 ALA A N 1
ATOM 633 C CA . ALA A 1 80 ? -3.525 10.041 3.990 1.00 95.81 80 ALA A CA 1
ATOM 634 C C . ALA A 1 80 ? -4.959 9.480 4.009 1.00 95.81 80 ALA A C 1
ATOM 636 O O . ALA A 1 80 ? -5.912 10.238 3.856 1.00 95.81 80 ALA A O 1
ATOM 637 N N . ALA A 1 81 ? -5.108 8.159 4.137 1.00 91.12 81 ALA A N 1
ATOM 638 C CA . ALA A 1 81 ? -6.401 7.487 4.156 1.00 91.12 81 ALA A CA 1
ATOM 639 C C . ALA A 1 81 ? -6.953 7.248 5.568 1.00 91.12 81 ALA A C 1
ATOM 641 O O . ALA A 1 81 ? -8.138 6.941 5.668 1.00 91.12 81 ALA A O 1
ATOM 642 N N . ALA A 1 82 ? -6.104 7.293 6.599 1.00 82.56 82 ALA A N 1
ATOM 643 C CA . ALA A 1 82 ? -6.473 7.103 8.003 1.00 82.56 82 ALA A CA 1
ATOM 644 C C . ALA A 1 82 ? -7.267 8.297 8.552 1.00 82.56 82 ALA A C 1
ATOM 646 O O . ALA A 1 82 ? -8.172 8.038 9.377 1.00 82.56 82 ALA A O 1
#

Solvent-accessible surface area (backbone atoms only — not comparable to full-atom values): 4696 Å² total; per-residue (Å²): 108,43,71,54,96,78,17,27,66,42,61,80,67,77,48,58,90,46,30,94,59,74,44,69,55,67,75,62,35,54,74,42,52,74,31,60,84,40,73,70,54,36,49,53,45,14,50,52,50,31,72,68,58,72,44,54,68,54,97,89,46,47,31,66,58,44,31,53,50,48,25,53,50,46,31,52,53,48,66,74,63,102